Protein AF-A0A3C0G5W3-F1 (afdb_monomer_lite)

Foldseek 3Di:
DDDPVVVVVLVVVLVCLLPDQPCPALCVVVVQADRLRHGPNDLVRDDDPSNCVSCDPSNVVSSVVSNVVVVD

Radius of gyration: 12.85 Å; chains: 1; bounding box: 34×18×33 Å

pLDDT: mean 94.15, std 5.89, range [61.78, 97.69]

Structure (mmCIF, N/CA/C/O backbone):
data_AF-A0A3C0G5W3-F1
#
_entry.id   AF-A0A3C0G5W3-F1
#
loop_
_atom_site.group_PDB
_atom_site.id
_atom_site.type_symbol
_atom_site.label_atom_id
_atom_site.label_alt_id
_atom_site.label_comp_id
_atom_site.label_asym_id
_atom_site.label_entity_id
_atom_site.label_seq_id
_atom_site.pdbx_PDB_ins_code
_atom_site.Cartn_x
_atom_site.Cartn_y
_atom_site.Cartn_z
_atom_site.occupancy
_atom_site.B_iso_or_equiv
_atom_site.auth_seq_id
_atom_site.auth_comp_id
_atom_site.auth_asym_id
_atom_site.auth_atom_id
_atom_site.pdbx_PDB_model_num
ATOM 1 N N . MET A 1 1 ? 18.459 9.833 -15.036 1.00 61.78 1 MET A N 1
ATOM 2 C CA . MET A 1 1 ? 17.333 9.038 -15.570 1.00 61.78 1 MET A CA 1
ATOM 3 C C . MET A 1 1 ? 17.360 7.693 -14.869 1.00 61.78 1 MET A C 1
ATOM 5 O O . MET A 1 1 ? 18.451 7.156 -14.710 1.00 61.78 1 MET A O 1
ATOM 9 N N . ALA A 1 2 ? 16.228 7.203 -14.362 1.00 69.94 2 ALA A N 1
ATOM 10 C CA . ALA A 1 2 ? 16.171 5.839 -13.844 1.00 69.94 2 ALA A CA 1
ATOM 11 C C . ALA A 1 2 ? 16.436 4.853 -14.995 1.00 69.94 2 ALA A C 1
ATOM 13 O O . ALA A 1 2 ? 16.222 5.178 -16.162 1.00 69.94 2 ALA A O 1
ATOM 14 N N . SER A 1 3 ? 16.968 3.674 -14.677 1.00 90.62 3 SER A N 1
ATOM 15 C CA . SER A 1 3 ? 17.128 2.622 -15.681 1.00 90.62 3 SER A CA 1
ATOM 16 C C . SER A 1 3 ? 15.742 2.154 -16.154 1.00 90.62 3 SER A C 1
ATOM 18 O O . SER A 1 3 ? 14.873 1.966 -15.298 1.00 90.62 3 SER A O 1
ATOM 20 N N . PRO A 1 4 ? 15.535 1.870 -17.456 1.00 92.19 4 PRO A N 1
ATOM 21 C CA . PRO A 1 4 ? 14.278 1.315 -17.969 1.00 92.19 4 PRO A CA 1
ATOM 22 C C . PRO A 1 4 ? 13.778 0.082 -17.197 1.00 92.19 4 PRO A C 1
ATOM 24 O O . PRO A 1 4 ? 12.575 -0.125 -17.056 1.00 92.19 4 PRO A O 1
ATOM 27 N N . ALA A 1 5 ? 14.690 -0.720 -16.636 1.00 94.56 5 ALA A N 1
ATOM 28 C CA . ALA A 1 5 ? 14.340 -1.876 -15.810 1.00 94.56 5 ALA A CA 1
ATOM 29 C C . ALA A 1 5 ? 13.700 -1.483 -14.464 1.00 94.56 5 ALA A C 1
ATOM 31 O O . ALA A 1 5 ? 12.781 -2.151 -13.990 1.00 94.56 5 ALA A O 1
ATOM 32 N N . ILE A 1 6 ? 14.165 -0.388 -13.853 1.00 93.81 6 ILE A N 1
ATOM 33 C CA . ILE A 1 6 ? 13.602 0.146 -12.605 1.00 93.81 6 ILE A CA 1
ATOM 34 C C . ILE A 1 6 ? 12.199 0.691 -12.875 1.00 93.81 6 ILE A C 1
ATOM 36 O O . ILE A 1 6 ? 11.271 0.394 -12.121 1.00 93.81 6 ILE A O 1
ATOM 40 N N . ASP A 1 7 ? 12.027 1.422 -13.975 1.00 94.19 7 ASP A N 1
ATOM 41 C CA . ASP A 1 7 ? 10.727 1.969 -14.368 1.00 94.19 7 ASP A CA 1
ATOM 42 C C . ASP A 1 7 ? 9.717 0.855 -14.665 1.00 94.19 7 ASP A C 1
ATOM 44 O O . ASP A 1 7 ? 8.581 0.898 -14.181 1.00 94.19 7 ASP A O 1
ATOM 48 N N . ALA A 1 8 ? 10.141 -0.198 -15.372 1.00 95.81 8 ALA A N 1
ATOM 49 C CA . ALA A 1 8 ? 9.314 -1.378 -15.614 1.00 95.81 8 ALA A CA 1
ATOM 50 C C . ALA A 1 8 ? 8.897 -2.059 -14.298 1.00 95.81 8 ALA A C 1
ATOM 52 O O . ALA A 1 8 ? 7.724 -2.395 -14.109 1.00 95.81 8 ALA A O 1
ATOM 53 N N . PHE A 1 9 ? 9.827 -2.208 -13.351 1.00 95.12 9 PHE A N 1
ATOM 54 C CA . PHE A 1 9 ? 9.544 -2.805 -12.046 1.00 95.12 9 PHE A CA 1
ATOM 55 C C . PHE A 1 9 ? 8.546 -1.981 -11.221 1.00 95.12 9 PHE A C 1
ATOM 57 O O . PHE A 1 9 ? 7.595 -2.534 -10.660 1.00 95.12 9 PHE A O 1
ATOM 64 N N . ILE A 1 10 ? 8.728 -0.658 -11.151 1.00 94.12 10 ILE A N 1
ATOM 65 C CA . ILE A 1 10 ? 7.827 0.235 -10.410 1.00 94.12 10 ILE A CA 1
ATOM 66 C C . ILE A 1 10 ? 6.435 0.218 -11.043 1.00 94.12 10 ILE A C 1
ATOM 68 O O . ILE A 1 10 ? 5.445 0.092 -10.320 1.00 94.12 10 ILE A O 1
ATOM 72 N N . THR A 1 11 ? 6.359 0.271 -12.374 1.00 95.75 11 THR A N 1
ATOM 73 C CA . THR A 1 11 ? 5.103 0.185 -13.133 1.00 95.75 11 THR A CA 1
ATOM 74 C C . THR A 1 11 ? 4.360 -1.113 -12.833 1.00 95.75 11 THR A C 1
ATOM 76 O O . THR A 1 11 ? 3.183 -1.090 -12.468 1.00 95.75 11 THR A O 1
ATOM 79 N N . PHE A 1 12 ? 5.051 -2.253 -12.902 1.00 96.62 12 PHE A N 1
ATOM 80 C CA . PHE A 1 12 ? 4.457 -3.545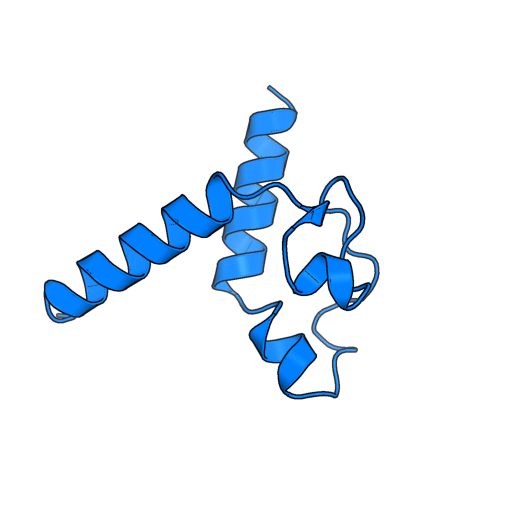 -12.570 1.00 96.62 12 PHE A CA 1
ATOM 81 C C . PHE A 1 12 ? 3.953 -3.582 -11.123 1.00 96.62 12 PHE A C 1
ATOM 83 O O . PHE A 1 12 ? 2.830 -4.016 -10.863 1.00 96.62 12 PHE A O 1
ATOM 90 N N . ARG A 1 13 ? 4.750 -3.086 -10.167 1.00 95.56 13 ARG A N 1
ATOM 91 C CA . ARG A 1 13 ? 4.356 -3.030 -8.754 1.00 95.56 13 ARG A CA 1
ATOM 92 C C . ARG A 1 13 ? 3.135 -2.135 -8.538 1.00 95.56 13 ARG A C 1
ATOM 94 O O . ARG A 1 13 ? 2.259 -2.503 -7.757 1.00 95.56 13 ARG A O 1
ATOM 101 N N . PHE A 1 14 ? 3.070 -0.991 -9.215 1.00 96.94 14 PHE A N 1
ATOM 102 C CA . PHE A 1 14 ? 1.928 -0.081 -9.176 1.00 96.94 14 PHE A CA 1
ATOM 103 C C . PHE A 1 14 ? 0.656 -0.782 -9.659 1.00 96.94 14 PHE A C 1
ATOM 105 O O . PHE A 1 14 ? -0.326 -0.835 -8.920 1.00 96.94 14 PHE A O 1
ATOM 112 N N . LEU A 1 15 ? 0.699 -1.387 -10.851 1.00 96.81 15 LEU A N 1
ATOM 113 C CA . LEU A 1 15 ? -0.437 -2.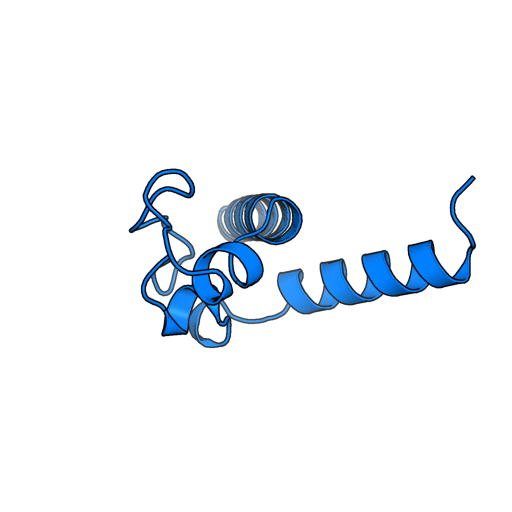106 -11.431 1.00 96.81 15 LEU A CA 1
ATOM 114 C C . LEU A 1 15 ? -0.873 -3.269 -10.540 1.00 96.81 15 LEU A C 1
ATOM 116 O O . LEU A 1 15 ? -2.057 -3.401 -10.237 1.00 96.81 15 LEU A O 1
ATOM 120 N N . LYS A 1 16 ? 0.083 -4.064 -10.046 1.00 96.62 16 LYS A N 1
ATOM 121 C CA . LYS A 1 16 ? -0.184 -5.169 -9.122 1.00 96.62 16 LYS A CA 1
ATOM 122 C C . LYS A 1 16 ? -0.911 -4.684 -7.869 1.00 96.62 16 LYS A C 1
ATOM 124 O O . LYS A 1 16 ? -1.909 -5.286 -7.487 1.00 96.62 16 LYS A O 1
ATOM 129 N N . LEU A 1 17 ? -0.449 -3.604 -7.238 1.00 96.62 17 LEU A N 1
ATOM 130 C CA . LEU A 1 17 ? -1.113 -3.030 -6.063 1.00 96.62 17 LEU A CA 1
ATOM 131 C C . LEU A 1 17 ? -2.510 -2.484 -6.391 1.00 96.62 17 LEU A C 1
ATOM 133 O O . LEU A 1 17 ? -3.407 -2.620 -5.564 1.00 96.62 17 LEU A O 1
ATOM 137 N N . LEU A 1 18 ? -2.697 -1.900 -7.577 1.00 96.00 18 LEU A N 1
ATOM 138 C CA . LEU A 1 18 ? -3.967 -1.312 -8.003 1.00 96.00 18 LEU A CA 1
ATOM 139 C C . LEU A 1 18 ? -5.058 -2.378 -8.176 1.00 96.00 18 LEU A C 1
ATOM 141 O O . LEU A 1 18 ? -6.171 -2.200 -7.687 1.00 96.00 18 LEU A O 1
ATOM 145 N N . VAL A 1 19 ? -4.730 -3.505 -8.816 1.00 95.44 19 VAL A N 1
ATOM 146 C CA . VAL A 1 19 ? -5.688 -4.604 -9.052 1.00 95.44 19 VAL A CA 1
ATOM 147 C C . VAL A 1 19 ? -5.845 -5.538 -7.850 1.00 95.44 19 VAL A C 1
ATOM 149 O O . VAL A 1 19 ? -6.817 -6.285 -7.769 1.00 95.44 19 VAL A O 1
ATOM 152 N N . THR A 1 20 ? -4.909 -5.517 -6.896 1.00 96.38 20 THR A N 1
ATOM 153 C CA . THR A 1 20 ? -4.987 -6.369 -5.703 1.00 96.38 20 THR A CA 1
ATOM 154 C C . THR A 1 20 ? -6.123 -5.893 -4.785 1.00 96.38 20 THR A C 1
ATOM 156 O O . THR A 1 20 ? -6.138 -4.726 -4.380 1.00 96.38 20 THR A O 1
ATOM 159 N N . PRO A 1 21 ? -7.082 -6.762 -4.409 1.00 96.19 21 PRO A N 1
ATOM 160 C CA . PRO A 1 21 ? -8.109 -6.452 -3.410 1.00 96.19 21 PRO A CA 1
ATOM 161 C C . PRO A 1 21 ? -7.508 -5.995 -2.071 1.00 96.19 21 PRO A C 1
ATOM 163 O O . PRO A 1 21 ? -6.476 -6.523 -1.658 1.00 96.19 21 PRO A O 1
ATOM 166 N N . PHE A 1 22 ? -8.142 -5.043 -1.367 1.00 96.56 22 PHE A N 1
ATOM 167 C CA . PHE A 1 22 ? -7.582 -4.492 -0.118 1.00 96.56 22 PHE A CA 1
ATOM 168 C C . PHE A 1 22 ? -7.342 -5.580 0.931 1.00 96.56 22 PHE A C 1
ATOM 170 O O . PHE A 1 22 ? -6.260 -5.625 1.512 1.00 96.56 22 PHE A O 1
ATOM 177 N N . ASN A 1 23 ? -8.284 -6.516 1.070 1.00 96.38 23 ASN A N 1
ATOM 178 C CA . ASN A 1 23 ? -8.199 -7.652 1.990 1.00 96.38 23 ASN A CA 1
ATOM 179 C C . ASN A 1 23 ? -7.024 -8.619 1.726 1.00 96.38 23 ASN A C 1
ATOM 181 O O . ASN A 1 23 ? -6.696 -9.441 2.578 1.00 96.38 23 ASN A O 1
ATOM 185 N N . LYS A 1 24 ? -6.371 -8.525 0.561 1.00 96.94 24 LYS A N 1
ATOM 186 C CA . LYS A 1 24 ? -5.186 -9.323 0.205 1.00 96.94 24 LYS A CA 1
ATOM 187 C C . LYS A 1 24 ? -3.869 -8.566 0.382 1.00 96.94 24 LYS A C 1
ATOM 189 O O . LYS A 1 24 ? -2.809 -9.140 0.146 1.00 96.94 24 LYS A O 1
ATOM 194 N N . THR A 1 25 ? -3.909 -7.297 0.779 1.00 96.75 25 THR A N 1
ATOM 195 C CA . THR A 1 25 ? -2.701 -6.491 0.997 1.00 96.75 25 THR A CA 1
ATOM 196 C C . THR A 1 25 ? -2.112 -6.725 2.387 1.00 96.75 25 THR A C 1
ATOM 198 O O . THR A 1 25 ? -2.840 -6.949 3.353 1.00 96.75 25 THR A O 1
ATOM 201 N N . GLU A 1 26 ? -0.791 -6.602 2.521 1.00 96.50 26 GLU A N 1
ATOM 202 C CA . GLU A 1 26 ? -0.128 -6.658 3.834 1.00 96.50 26 GLU A CA 1
ATOM 203 C C . GLU A 1 26 ? -0.609 -5.538 4.767 1.00 96.50 26 GLU A C 1
ATOM 205 O O . GLU A 1 26 ? -0.754 -5.744 5.967 1.00 96.50 26 GLU A O 1
ATOM 210 N N . ALA A 1 27 ? -0.954 -4.369 4.218 1.00 97.25 27 ALA A N 1
ATOM 211 C CA . ALA A 1 27 ? -1.525 -3.275 4.998 1.00 97.25 27 ALA A CA 1
ATOM 212 C C . ALA A 1 27 ? -2.850 -3.665 5.678 1.00 97.25 27 ALA A C 1
ATOM 214 O O . ALA A 1 27 ? -3.103 -3.235 6.801 1.00 97.25 27 ALA A O 1
ATOM 215 N N . PHE A 1 28 ? -3.683 -4.480 5.024 1.00 97.69 28 PHE A N 1
ATOM 216 C CA . PHE A 1 28 ? -4.909 -5.005 5.626 1.00 97.69 28 PHE A CA 1
ATOM 217 C C . PHE A 1 28 ? -4.607 -6.068 6.683 1.00 97.69 28 PHE A C 1
ATOM 219 O O . PHE A 1 28 ? -5.131 -5.990 7.791 1.00 97.69 28 PHE A O 1
ATOM 226 N N . LYS A 1 29 ? -3.705 -7.013 6.385 1.00 97.00 29 LYS A N 1
ATOM 227 C CA . LYS A 1 29 ? -3.297 -8.059 7.341 1.00 97.00 29 LYS A CA 1
ATOM 228 C C . LYS A 1 29 ? -2.710 -7.481 8.632 1.00 97.00 29 LYS A C 1
ATOM 230 O O . LYS A 1 29 ? -2.955 -8.011 9.707 1.00 97.00 29 LYS A O 1
ATOM 235 N N . LEU A 1 30 ? -1.976 -6.371 8.531 1.00 97.00 30 LEU A N 1
ATOM 236 C CA . LEU A 1 30 ? -1.391 -5.645 9.664 1.00 97.00 30 LEU A CA 1
ATOM 237 C C . LEU A 1 30 ? -2.363 -4.650 10.334 1.00 97.00 30 LEU A C 1
ATOM 239 O O . LEU A 1 30 ? -1.957 -3.883 11.212 1.00 97.00 30 LEU A O 1
ATOM 243 N N . GLY A 1 31 ? -3.632 -4.609 9.913 1.00 96.25 31 GLY A N 1
ATOM 244 C CA . GLY A 1 31 ? -4.655 -3.733 10.494 1.00 96.25 31 GLY A CA 1
ATOM 245 C C . GLY A 1 31 ? -4.408 -2.236 10.270 1.00 96.25 31 GLY A C 1
ATOM 246 O O . GLY A 1 31 ? -4.854 -1.402 11.058 1.00 96.25 31 GLY A O 1
ATOM 247 N N . ILE A 1 32 ? -3.661 -1.865 9.226 1.00 97.44 32 ILE A N 1
ATOM 248 C CA . ILE A 1 32 ? -3.384 -0.463 8.874 1.00 97.44 32 ILE A CA 1
ATOM 249 C C . ILE A 1 32 ? -4.569 0.139 8.112 1.00 97.44 32 ILE A C 1
ATOM 251 O O . ILE A 1 32 ? -4.892 1.319 8.297 1.00 97.44 32 ILE A O 1
ATOM 255 N N . ILE A 1 33 ? -5.219 -0.671 7.274 1.00 97.19 33 ILE A N 1
ATOM 256 C CA . ILE A 1 33 ? -6.410 -0.309 6.501 1.00 97.19 33 ILE A CA 1
ATOM 257 C C . ILE A 1 33 ? -7.547 -1.314 6.710 1.00 97.19 33 ILE A C 1
ATOM 259 O O . ILE A 1 33 ? -7.290 -2.460 7.072 1.00 97.19 33 ILE A O 1
ATOM 263 N N . ASP A 1 34 ? -8.785 -0.896 6.444 1.00 96.44 34 ASP A N 1
ATOM 264 C CA . ASP A 1 34 ? -9.945 -1.794 6.384 1.00 96.44 34 ASP A CA 1
ATOM 265 C C . ASP A 1 34 ? -10.146 -2.423 4.988 1.00 96.44 34 ASP A C 1
ATOM 267 O O . ASP A 1 34 ? -9.376 -2.193 4.049 1.00 96.44 34 ASP A O 1
ATOM 271 N N . GLU A 1 35 ? -11.206 -3.222 4.845 1.00 95.62 35 GLU A N 1
ATOM 272 C CA . GLU A 1 35 ? -11.573 -3.918 3.602 1.00 95.62 35 GLU A CA 1
ATOM 273 C C . GLU A 1 35 ? -11.900 -2.976 2.428 1.00 95.62 35 GLU A C 1
ATOM 275 O O . GLU A 1 35 ? -11.874 -3.404 1.274 1.00 95.62 35 GLU A O 1
ATOM 280 N N . ARG A 1 36 ? -12.160 -1.692 2.709 1.00 93.19 36 ARG A N 1
ATOM 281 C CA . ARG A 1 36 ? -12.461 -0.633 1.733 1.00 93.19 36 ARG A CA 1
ATOM 282 C C . ARG A 1 36 ? -11.302 0.359 1.572 1.00 93.19 36 ARG A C 1
ATOM 284 O O . ARG A 1 36 ? -11.457 1.417 0.962 1.00 93.19 36 ARG A O 1
ATOM 291 N N . GLY A 1 37 ? -10.137 0.077 2.157 1.00 92.88 37 GLY A N 1
ATOM 292 C CA . GLY A 1 37 ? -8.972 0.960 2.089 1.00 92.88 37 GLY A CA 1
ATOM 293 C C . GLY A 1 37 ? -9.080 2.235 2.939 1.00 92.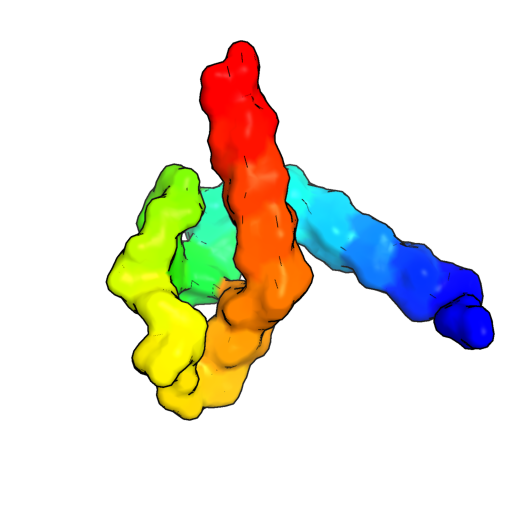88 37 GLY A C 1
ATOM 294 O O . GLY A 1 37 ? -8.342 3.208 2.703 1.00 92.88 37 GLY A O 1
ATOM 295 N N . LYS A 1 38 ? -9.988 2.281 3.924 1.00 95.12 38 LYS A N 1
ATOM 296 C CA . LYS A 1 38 ? -10.009 3.325 4.958 1.00 95.12 38 LYS A CA 1
ATOM 297 C C . LYS A 1 38 ? -8.795 3.145 5.855 1.00 95.12 38 LYS A C 1
ATOM 299 O O . LYS A 1 38 ? -8.483 2.044 6.288 1.00 95.12 38 LYS A O 1
ATOM 304 N N . VAL A 1 39 ? -8.120 4.246 6.156 1.00 96.25 39 VAL A N 1
ATOM 305 C CA . VAL A 1 39 ? -6.929 4.239 7.009 1.00 96.25 39 VAL A CA 1
ATOM 306 C C . VAL A 1 39 ? -7.361 4.146 8.469 1.00 96.25 39 VAL A C 1
ATOM 308 O O . VAL A 1 39 ? -8.001 5.069 8.971 1.00 96.25 39 VAL A O 1
ATOM 311 N N . LEU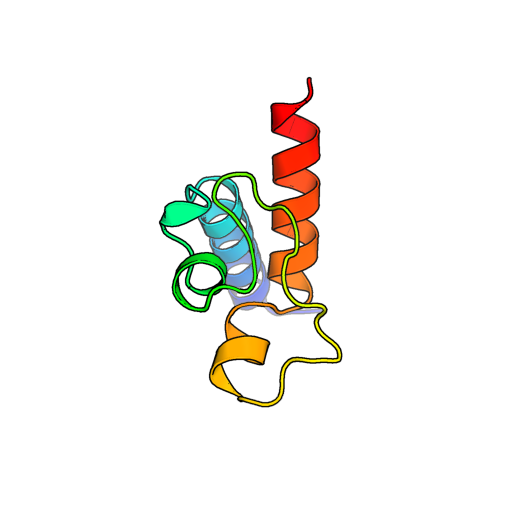 A 1 40 ? -6.996 3.053 9.138 1.00 96.69 40 LEU A N 1
ATOM 312 C CA . LEU A 1 40 ? -7.243 2.833 10.566 1.00 96.69 40 LEU A CA 1
ATOM 313 C C . LEU A 1 40 ? -6.074 3.350 11.411 1.00 96.69 40 LEU A C 1
ATOM 315 O O . LEU A 1 40 ? -6.277 3.958 12.459 1.00 96.69 40 LEU A O 1
ATOM 319 N N . ARG A 1 41 ? -4.840 3.173 10.918 1.00 96.12 41 ARG A N 1
ATOM 320 C CA . ARG A 1 41 ? -3.608 3.625 11.580 1.00 96.12 41 ARG A CA 1
ATOM 321 C C . ARG A 1 41 ? -2.832 4.568 10.669 1.00 96.12 41 ARG A C 1
ATOM 323 O O . ARG A 1 41 ? -2.541 4.256 9.516 1.00 96.12 41 ARG A O 1
ATOM 330 N N . LYS A 1 42 ? -2.507 5.762 11.168 1.00 94.12 42 LYS A N 1
ATOM 331 C CA . LYS A 1 42 ? -1.784 6.772 10.381 1.00 94.12 42 LYS A CA 1
ATOM 332 C C . LYS A 1 42 ? -0.324 6.347 10.228 1.00 94.12 42 LYS A C 1
ATOM 334 O O . LYS A 1 42 ? 0.266 5.826 11.159 1.00 94.12 42 LYS A O 1
ATOM 339 N N . TYR A 1 43 ? 0.310 6.669 9.099 1.00 93.00 43 TYR A N 1
ATOM 340 C CA . TYR A 1 43 ? 1.721 6.315 8.854 1.00 93.00 43 TYR A CA 1
ATOM 341 C C . TYR A 1 43 ? 2.675 6.747 9.989 1.00 93.00 43 TYR A C 1
ATOM 343 O O . TYR A 1 43 ? 3.622 6.042 10.310 1.00 93.00 43 TYR A O 1
ATOM 351 N N . ARG A 1 44 ? 2.402 7.894 10.627 1.00 93.50 44 ARG A N 1
ATOM 352 C CA . ARG A 1 44 ? 3.199 8.425 11.748 1.00 93.50 44 ARG A CA 1
ATOM 353 C C . ARG A 1 44 ? 3.133 7.567 13.017 1.00 93.50 44 ARG A C 1
ATOM 355 O O . ARG A 1 44 ? 4.028 7.675 13.838 1.00 93.50 44 ARG A O 1
ATOM 362 N N . THR A 1 45 ? 2.094 6.748 13.170 1.00 95.06 45 THR A N 1
ATOM 363 C CA . THR A 1 45 ? 1.902 5.846 14.317 1.00 95.06 45 THR A CA 1
ATOM 364 C C . THR A 1 45 ? 2.397 4.426 14.019 1.00 95.06 45 THR A C 1
ATOM 366 O O . THR A 1 45 ? 2.074 3.503 14.760 1.00 95.06 45 THR A O 1
ATOM 369 N N . LEU A 1 46 ? 3.085 4.218 12.888 1.00 94.81 46 LEU A N 1
ATOM 370 C CA . LEU A 1 46 ? 3.682 2.935 12.523 1.00 94.81 46 LEU A CA 1
ATOM 371 C C . LEU A 1 46 ? 5.128 2.900 13.023 1.00 94.81 46 LEU A C 1
ATOM 373 O O . LEU A 1 46 ? 5.977 3.700 12.601 1.00 94.81 46 LEU A O 1
ATOM 377 N N . GLU A 1 47 ? 5.401 1.966 13.922 1.00 93.81 47 GLU A N 1
ATOM 378 C CA . GLU A 1 47 ? 6.689 1.835 14.610 1.00 93.81 47 GLU A CA 1
ATOM 379 C C . GLU A 1 47 ? 7.519 0.708 14.004 1.00 93.81 47 GLU A C 1
ATOM 381 O O . GLU A 1 47 ? 8.734 0.841 13.853 1.00 93.81 47 GLU A O 1
ATOM 386 N N . ARG A 1 48 ? 6.861 -0.379 13.585 1.00 96.00 48 ARG A N 1
ATOM 387 C CA . ARG A 1 48 ? 7.544 -1.567 13.071 1.00 96.00 48 ARG A CA 1
ATOM 388 C C . ARG A 1 48 ? 7.966 -1.364 11.619 1.00 96.00 48 ARG A C 1
ATOM 390 O O . ARG A 1 48 ? 7.250 -0.762 10.814 1.00 96.00 48 ARG A O 1
ATOM 397 N N . ALA A 1 49 ? 9.124 -1.916 11.261 1.00 95.44 49 ALA A N 1
ATOM 398 C CA . ALA A 1 49 ? 9.646 -1.845 9.897 1.00 95.44 49 ALA A CA 1
ATOM 399 C C . ALA A 1 49 ? 8.673 -2.467 8.878 1.00 95.44 49 ALA A C 1
ATOM 401 O O . ALA A 1 49 ? 8.445 -1.891 7.817 1.00 95.44 49 ALA A O 1
ATOM 402 N N . GLU A 1 50 ? 8.049 -3.590 9.235 1.00 95.44 50 GLU A N 1
ATOM 403 C CA . GLU A 1 50 ? 7.062 -4.303 8.416 1.00 95.44 50 GLU A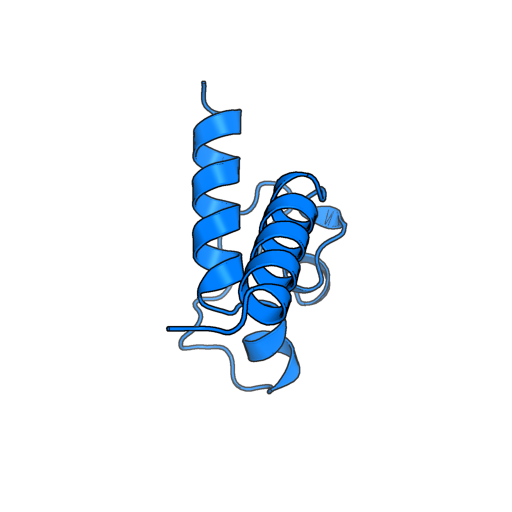 CA 1
ATOM 404 C C . GLU A 1 50 ? 5.845 -3.430 8.083 1.00 95.44 50 GLU A C 1
ATOM 406 O O . GLU A 1 50 ? 5.427 -3.350 6.930 1.00 95.44 50 GLU A O 1
ATOM 411 N N . GLU A 1 51 ? 5.328 -2.686 9.063 1.00 95.44 51 GLU A N 1
ATOM 412 C CA . GLU A 1 51 ? 4.196 -1.774 8.869 1.00 95.44 51 GLU A CA 1
ATOM 413 C C . GLU A 1 51 ? 4.547 -0.652 7.889 1.00 95.44 51 GLU A C 1
ATOM 415 O O . GLU A 1 51 ? 3.774 -0.323 6.985 1.00 95.44 51 GLU A O 1
ATOM 420 N N . ARG A 1 52 ? 5.747 -0.077 8.031 1.00 95.62 52 ARG A N 1
ATOM 421 C CA . ARG A 1 52 ? 6.235 0.980 7.136 1.00 95.62 52 ARG A CA 1
ATOM 422 C C . ARG A 1 52 ? 6.458 0.463 5.715 1.00 95.62 52 ARG A C 1
ATOM 424 O O . ARG A 1 52 ? 6.180 1.190 4.761 1.00 95.62 52 ARG A O 1
ATOM 431 N N . GLN A 1 53 ? 6.907 -0.783 5.565 1.00 96.31 53 GLN A N 1
ATOM 432 C CA . GLN A 1 53 ? 7.083 -1.442 4.267 1.00 96.31 53 GLN A CA 1
ATOM 433 C C . GLN A 1 53 ? 5.747 -1.805 3.603 1.00 96.31 53 GLN A C 1
ATOM 435 O O . GLN A 1 53 ? 5.614 -1.668 2.384 1.00 96.31 53 GLN A O 1
ATOM 440 N N . ALA A 1 54 ? 4.748 -2.203 4.390 1.00 96.19 54 ALA A N 1
ATOM 441 C CA . ALA A 1 54 ? 3.395 -2.489 3.917 1.00 96.19 54 ALA A CA 1
ATOM 442 C C . ALA A 1 54 ? 2.598 -1.219 3.570 1.00 96.19 54 ALA A C 1
ATOM 444 O O . ALA A 1 54 ? 1.625 -1.283 2.821 1.00 96.19 54 ALA A O 1
ATOM 445 N N . TYR A 1 55 ? 3.008 -0.056 4.090 1.00 96.94 55 TYR A N 1
ATOM 446 C CA . TYR A 1 55 ? 2.278 1.203 3.937 1.00 96.94 55 TYR A CA 1
ATOM 447 C C . TYR A 1 55 ? 3.161 2.383 3.498 1.00 96.94 55 TYR A C 1
ATOM 449 O O . TYR A 1 55 ? 3.107 3.493 4.033 1.00 96.94 55 TYR A O 1
ATOM 457 N N . THR A 1 56 ? 3.984 2.151 2.474 1.00 96.62 56 THR A N 1
ATOM 458 C CA . THR A 1 56 ? 4.852 3.187 1.884 1.00 96.62 56 THR A CA 1
ATOM 459 C C . THR A 1 56 ? 4.067 4.299 1.170 1.00 96.62 56 THR A C 1
ATOM 461 O O . THR A 1 56 ? 2.840 4.280 1.055 1.00 96.62 56 THR A O 1
ATOM 464 N N . ILE A 1 57 ? 4.779 5.306 0.651 1.00 95.75 57 ILE A N 1
ATOM 465 C CA . ILE A 1 57 ? 4.177 6.356 -0.188 1.00 95.75 57 IL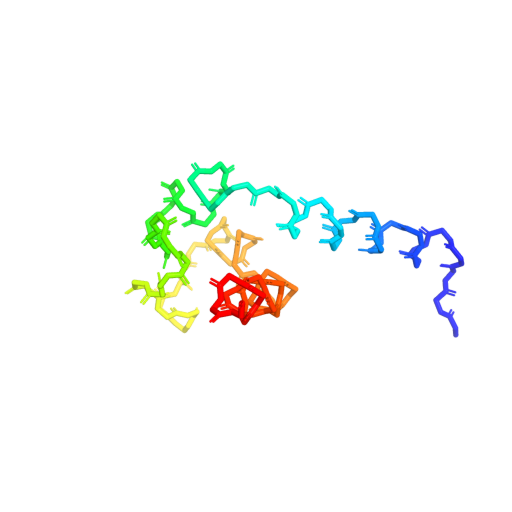E A CA 1
ATOM 466 C C . ILE A 1 57 ? 3.496 5.795 -1.448 1.00 95.75 57 ILE A C 1
ATOM 468 O O . ILE A 1 57 ? 2.402 6.240 -1.782 1.00 95.75 57 ILE A O 1
ATOM 472 N N . LEU A 1 58 ? 4.080 4.766 -2.077 1.00 95.88 58 LEU A N 1
ATOM 473 C CA . LEU A 1 58 ? 3.496 4.101 -3.245 1.00 95.88 58 LEU A CA 1
ATOM 474 C C . LEU A 1 58 ? 2.149 3.455 -2.898 1.00 95.88 58 LEU A C 1
ATOM 476 O O . LEU A 1 58 ? 1.172 3.675 -3.603 1.00 95.88 58 LEU A O 1
ATOM 480 N N . HIS A 1 59 ? 2.074 2.722 -1.780 1.00 96.62 59 HIS A N 1
ATOM 481 C CA . HIS A 1 59 ? 0.823 2.107 -1.323 1.00 96.62 59 HIS A CA 1
ATOM 482 C C . HIS A 1 59 ? -0.256 3.159 -1.068 1.00 96.62 59 HIS A C 1
ATOM 484 O O . HIS A 1 59 ? -1.375 3.022 -1.548 1.00 96.62 59 HIS A O 1
ATOM 490 N N . ARG A 1 60 ? 0.089 4.246 -0.365 1.00 95.75 60 ARG A N 1
ATOM 491 C CA . ARG A 1 60 ? -0.846 5.343 -0.072 1.00 95.75 60 ARG A CA 1
ATOM 492 C C . ARG A 1 60 ? -1.412 5.976 -1.339 1.00 95.75 60 ARG A C 1
ATOM 494 O O . ARG A 1 60 ? -2.616 6.213 -1.410 1.00 95.75 60 ARG A O 1
ATOM 501 N N . LEU A 1 61 ? -0.556 6.230 -2.328 1.00 97.00 61 LEU A N 1
ATOM 502 C CA . LEU A 1 61 ? -0.975 6.781 -3.611 1.00 97.00 61 LEU A CA 1
ATOM 503 C C . LEU A 1 61 ? -1.903 5.807 -4.347 1.00 97.00 61 LEU A C 1
ATOM 505 O O . LEU A 1 61 ? -3.016 6.188 -4.696 1.00 97.00 61 LEU A O 1
ATOM 509 N N . VAL A 1 62 ? -1.497 4.543 -4.498 1.00 96.88 62 VAL A N 1
ATOM 510 C CA . VAL A 1 62 ? -2.292 3.521 -5.198 1.00 96.88 62 VAL A CA 1
ATOM 511 C C . VAL A 1 62 ? -3.640 3.286 -4.516 1.00 96.88 62 VAL A C 1
ATOM 513 O O . VAL A 1 62 ? -4.660 3.232 -5.191 1.00 96.88 62 VAL A O 1
ATOM 516 N N . PHE A 1 63 ? -3.685 3.204 -3.185 1.00 96.44 63 PHE A N 1
ATOM 517 C CA . PHE A 1 63 ? -4.936 3.003 -2.449 1.00 96.44 63 PHE A CA 1
ATOM 518 C C . PHE A 1 63 ? -5.884 4.194 -2.580 1.00 96.44 63 PHE A C 1
ATOM 520 O O . PHE A 1 63 ? -7.096 4.005 -2.647 1.00 96.44 63 PHE A O 1
ATOM 527 N N . ASN A 1 64 ? -5.359 5.420 -2.629 1.00 95.31 64 ASN A N 1
ATOM 528 C CA . ASN A 1 64 ? -6.182 6.600 -2.878 1.00 95.31 64 ASN A CA 1
ATOM 529 C C . ASN A 1 64 ? -6.729 6.613 -4.307 1.00 95.31 64 ASN A C 1
ATOM 531 O O . ASN A 1 64 ? -7.920 6.854 -4.471 1.00 95.31 64 ASN A O 1
ATOM 535 N N . VAL A 1 65 ? -5.905 6.293 -5.310 1.00 95.88 65 VAL A N 1
ATOM 536 C CA . VAL A 1 65 ? -6.354 6.144 -6.705 1.00 95.88 65 VAL A CA 1
ATOM 537 C C . VAL A 1 65 ? -7.434 5.069 -6.807 1.00 95.88 65 VAL A C 1
ATOM 539 O O . VAL A 1 65 ? -8.501 5.325 -7.350 1.00 95.88 65 VAL A O 1
ATOM 542 N N . LYS A 1 66 ? -7.208 3.900 -6.205 1.00 94.69 66 LYS A N 1
ATOM 543 C CA . LYS A 1 66 ? -8.175 2.801 -6.186 1.00 94.69 66 LYS A CA 1
ATOM 544 C C . LYS A 1 66 ? -9.525 3.220 -5.596 1.00 94.69 66 LYS A C 1
ATOM 546 O O . LYS A 1 66 ? -10.553 3.000 -6.220 1.00 94.69 66 LYS A O 1
ATOM 551 N N . LYS A 1 67 ? -9.521 3.905 -4.447 1.00 93.88 67 LYS A N 1
ATOM 552 C CA . LYS A 1 67 ? -10.745 4.443 -3.826 1.00 93.88 67 LYS A CA 1
ATOM 553 C C . LYS A 1 67 ? -11.439 5.518 -4.661 1.00 93.88 67 LYS A C 1
ATOM 555 O O . LYS A 1 67 ? -12.634 5.714 -4.489 1.00 93.88 67 LYS A O 1
ATOM 560 N N . LEU A 1 68 ? -10.703 6.280 -5.472 1.00 93.69 68 LEU A N 1
ATOM 561 C CA . LEU A 1 68 ? -11.309 7.247 -6.390 1.00 93.69 68 LEU A CA 1
ATOM 562 C C . LEU A 1 68 ? -12.017 6.524 -7.533 1.00 93.69 68 LEU A C 1
ATOM 564 O O . LEU A 1 68 ? -13.134 6.897 -7.857 1.00 93.69 68 LEU A O 1
ATOM 568 N N . ILE A 1 69 ? -11.399 5.475 -8.081 1.00 91.44 69 ILE A N 1
ATOM 569 C CA . ILE A 1 69 ? -11.987 4.661 -9.151 1.00 91.44 69 ILE A CA 1
ATOM 570 C C . ILE A 1 69 ? -13.244 3.935 -8.655 1.00 91.44 69 ILE A C 1
ATOM 572 O O . ILE A 1 69 ? -14.248 3.961 -9.340 1.00 91.44 69 ILE A O 1
ATOM 576 N N . GLU A 1 70 ? -13.228 3.350 -7.453 1.00 87.38 70 GLU A N 1
ATOM 577 C CA . GLU A 1 70 ? -14.397 2.648 -6.883 1.00 87.38 70 GLU A CA 1
ATOM 578 C C . GLU A 1 70 ? -15.593 3.565 -6.558 1.00 87.38 70 GLU A C 1
ATOM 580 O O . GLU A 1 70 ? -16.687 3.074 -6.292 1.00 87.38 70 GLU A O 1
ATOM 585 N N . LYS A 1 71 ? -15.388 4.887 -6.510 1.00 85.12 71 LYS A N 1
ATOM 586 C CA . LYS A 1 71 ? -16.453 5.869 -6.247 1.00 85.12 71 LYS A CA 1
ATOM 587 C C . LYS A 1 71 ? -17.183 6.336 -7.506 1.00 85.12 71 LYS A C 1
ATOM 589 O O . LYS A 1 71 ? -18.230 6.964 -7.356 1.00 85.12 71 LYS A O 1
ATOM 594 N N . VAL A 1 72 ? -16.590 6.128 -8.680 1.00 72.69 72 VAL A N 1
ATOM 595 C CA . VAL A 1 72 ? -17.131 6.524 -9.988 1.00 72.69 72 VAL A CA 1
ATOM 596 C C . VAL A 1 72 ? -17.831 5.324 -10.600 1.00 72.69 72 VAL A C 1
ATOM 598 O O . VAL A 1 72 ? -18.960 5.520 -11.092 1.00 72.69 72 VAL A O 1
#

Sequence (72 aa):
MASPAIDAFITFRFLKLLVTPFNKTEAFKLGIIDERGKVLRKYRTLERAEERQAYTILHRLVFNVKKLIEKV

Secondary structure (DSSP, 8-state):
---HHHHHHHHHHHHHHHHS-GGGSHHHHTTSB-TT--BSS-GGG--SHHHHHHT-HHHHHHHHHHHHHTT-